Protein AF-A0A022RPT7-F1 (afdb_monomer_lite)

Secondary structure (DSSP, 8-state):
---HHHHHHHHTS-HHHHHHHHHHHHHHTTT-----HHHHHHHHHHHHHHHHTT-----S-------S-TTS--TTGGGT----

pLDDT: mean 75.46, std 23.7, range [33.97, 98.5]

Radius of gyration: 16.5 Å; chains: 1; bounding box: 30×39×37 Å

Foldseek 3Di:
DDDLCVVCVVVVHHSVVSVVVVVVVCVVCVVPPDDDPVNVVVVVVVVVVVVVVPDDPDDPPPPPPPPDDVPDPDPVVVVVPDPD

Organism: Erythranthe guttata (NCBI:txid4155)

Structure (mmCIF, N/CA/C/O backbone):
data_AF-A0A022RPT7-F1
#
_entry.id   AF-A0A022RPT7-F1
#
loop_
_atom_site.group_PDB
_atom_site.id
_atom_site.type_symbol
_atom_site.label_atom_id
_atom_site.label_alt_id
_atom_site.label_comp_id
_atom_site.label_asym_id
_atom_site.label_entity_id
_atom_site.label_seq_id
_atom_site.pdbx_PDB_ins_code
_atom_site.Cartn_x
_atom_site.Cartn_y
_atom_site.Cartn_z
_atom_site.occupancy
_atom_site.B_iso_or_equiv
_atom_site.auth_seq_id
_atom_site.auth_comp_id
_atom_site.auth_asym_id
_atom_site.auth_atom_id
_atom_site.pdbx_PDB_model_num
ATOM 1 N N . PHE A 1 1 ? -0.613 5.645 -13.214 1.00 85.50 1 PHE A N 1
ATOM 2 C CA . PHE A 1 1 ? -0.306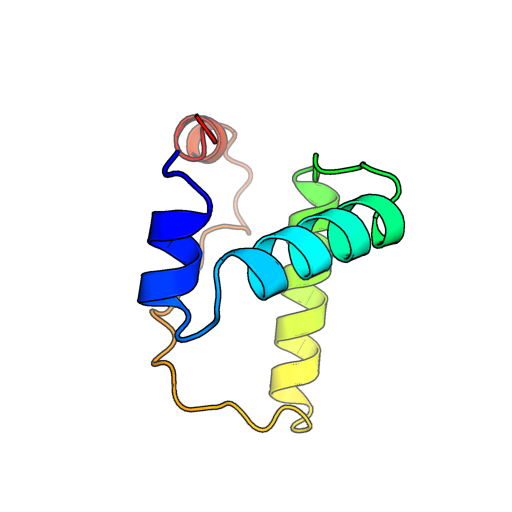 4.348 -12.579 1.00 85.50 1 PHE A CA 1
ATOM 3 C C . PHE A 1 1 ? 0.568 3.513 -13.496 1.00 85.50 1 PHE A C 1
ATOM 5 O O . PHE A 1 1 ? 0.450 3.666 -14.708 1.00 85.50 1 PHE A O 1
ATOM 12 N N . PHE A 1 2 ? 1.440 2.682 -12.925 1.00 96.62 2 PHE A N 1
ATOM 13 C CA . PHE A 1 2 ? 2.193 1.663 -13.663 1.00 96.62 2 PHE A CA 1
ATOM 14 C C . PHE A 1 2 ? 1.514 0.299 -13.503 1.00 96.62 2 PHE A C 1
ATOM 16 O O . PHE A 1 2 ? 0.626 0.152 -12.666 1.00 96.62 2 PHE A O 1
ATOM 23 N N . ASP A 1 3 ? 1.895 -0.681 -14.316 1.00 96.62 3 ASP A N 1
ATOM 24 C CA . ASP A 1 3 ? 1.383 -2.041 -14.176 1.00 96.62 3 ASP A CA 1
ATOM 25 C C . ASP A 1 3 ? 2.084 -2.808 -13.040 1.00 96.62 3 ASP A C 1
ATOM 27 O O . ASP A 1 3 ? 3.123 -2.408 -12.500 1.00 96.62 3 ASP A O 1
ATOM 31 N N . ASN A 1 4 ? 1.522 -3.961 -12.685 1.00 97.06 4 ASN A N 1
ATOM 32 C CA . ASN A 1 4 ? 2.099 -4.827 -11.661 1.00 97.06 4 ASN A CA 1
ATOM 33 C C . ASN A 1 4 ? 3.451 -5.414 -12.081 1.00 97.06 4 ASN A C 1
ATOM 35 O O . ASN A 1 4 ? 4.266 -5.741 -11.224 1.00 97.06 4 ASN A O 1
ATOM 39 N N . ALA A 1 5 ? 3.742 -5.530 -13.378 1.00 98.00 5 ALA A N 1
ATOM 40 C CA . ALA A 1 5 ? 5.052 -5.994 -13.827 1.00 98.00 5 ALA A CA 1
ATOM 41 C C . ALA A 1 5 ? 6.156 -4.988 -13.458 1.00 98.00 5 ALA A C 1
ATOM 43 O O . ALA A 1 5 ? 7.224 -5.380 -12.978 1.00 98.00 5 ALA A O 1
ATOM 44 N N . PHE A 1 6 ? 5.882 -3.693 -13.609 1.00 98.12 6 PHE A N 1
ATOM 45 C CA . PHE A 1 6 ? 6.756 -2.611 -13.182 1.00 98.12 6 PHE A CA 1
ATOM 46 C C . PHE A 1 6 ? 6.956 -2.614 -11.664 1.00 98.12 6 PHE A C 1
ATOM 48 O O . PHE A 1 6 ? 8.100 -2.622 -11.202 1.00 98.12 6 PHE A O 1
ATOM 55 N N . TYR A 1 7 ? 5.869 -2.646 -10.887 1.00 97.88 7 TYR A N 1
ATOM 56 C CA . TYR A 1 7 ? 5.957 -2.627 -9.424 1.00 97.88 7 TYR A CA 1
ATOM 57 C C . TYR A 1 7 ? 6.651 -3.871 -8.865 1.00 97.88 7 TYR A C 1
ATOM 59 O O . TYR A 1 7 ? 7.445 -3.753 -7.935 1.00 97.88 7 TYR A O 1
ATOM 67 N N . ALA A 1 8 ? 6.429 -5.042 -9.468 1.00 98.19 8 ALA A N 1
ATOM 68 C CA . ALA A 1 8 ? 7.089 -6.281 -9.068 1.00 98.19 8 ALA A CA 1
ATOM 69 C C . ALA A 1 8 ? 8.605 -6.196 -9.289 1.00 98.19 8 ALA A C 1
ATOM 71 O O . ALA A 1 8 ? 9.382 -6.529 -8.395 1.00 98.19 8 ALA A O 1
ATOM 72 N N . ARG A 1 9 ? 9.028 -5.645 -10.436 1.00 98.06 9 ARG A N 1
ATOM 73 C CA . ARG A 1 9 ? 10.447 -5.421 -10.741 1.00 98.06 9 ARG A CA 1
ATOM 74 C C . ARG A 1 9 ? 11.114 -4.466 -9.748 1.00 98.06 9 ARG A C 1
ATOM 76 O O . ARG A 1 9 ? 12.224 -4.748 -9.316 1.00 98.06 9 ARG A O 1
ATOM 83 N N . VAL A 1 10 ? 10.461 -3.358 -9.388 1.00 97.94 10 VAL A N 1
ATOM 84 C CA . VAL A 1 10 ? 10.999 -2.402 -8.397 1.00 97.94 10 VAL A CA 1
ATOM 85 C C . VAL A 1 10 ? 11.018 -3.006 -6.989 1.00 97.94 10 VAL A C 1
ATOM 87 O O . VAL A 1 10 ? 11.969 -2.790 -6.245 1.00 97.94 10 VAL A O 1
ATOM 90 N N . GLY A 1 11 ? 9.990 -3.779 -6.633 1.00 95.50 11 GLY A N 1
ATOM 91 C CA . GLY A 1 11 ? 9.850 -4.421 -5.325 1.00 95.50 11 GLY A CA 1
ATOM 92 C C . GLY A 1 11 ? 10.675 -5.698 -5.132 1.00 95.50 11 GLY A C 1
ATOM 93 O O . GLY A 1 11 ? 10.656 -6.248 -4.037 1.00 95.50 11 GLY A O 1
ATOM 94 N N . GLY A 1 12 ? 11.378 -6.182 -6.163 1.00 97.44 12 GLY A N 1
ATOM 95 C CA . GLY A 1 12 ? 12.205 -7.390 -6.078 1.00 97.44 12 GLY A CA 1
ATOM 96 C C . GLY A 1 12 ? 11.412 -8.696 -5.947 1.00 97.44 12 GLY A C 1
ATOM 97 O O . GLY A 1 12 ? 11.936 -9.672 -5.418 1.00 97.44 12 GLY A O 1
ATOM 98 N N . VAL A 1 13 ? 10.164 -8.724 -6.423 1.00 97.75 13 VAL A N 1
ATOM 99 C CA . VAL A 1 13 ? 9.273 -9.898 -6.376 1.00 97.75 13 VAL A CA 1
ATOM 100 C C . VAL A 1 13 ? 8.816 -10.294 -7.777 1.00 97.75 13 VAL A C 1
ATOM 102 O O . VAL A 1 13 ? 8.916 -9.520 -8.731 1.00 97.75 13 VAL A O 1
ATOM 105 N N . SER A 1 14 ? 8.290 -11.509 -7.932 1.00 98.38 14 SER A N 1
ATOM 106 C CA . SER A 1 14 ? 7.700 -11.915 -9.213 1.00 98.38 14 SER A CA 1
ATOM 107 C C . SER A 1 14 ? 6.352 -11.222 -9.450 1.00 98.38 14 SER A C 1
ATOM 109 O O . SER A 1 14 ? 5.602 -10.953 -8.512 1.00 98.38 14 SER A O 1
ATOM 111 N N . THR A 1 15 ? 5.979 -10.982 -10.710 1.00 98.50 15 THR A N 1
ATOM 112 C CA . THR A 1 15 ? 4.659 -10.409 -11.039 1.00 98.50 15 THR A CA 1
ATOM 113 C C . THR A 1 15 ? 3.513 -11.293 -10.544 1.00 98.50 15 THR A C 1
ATOM 115 O O . THR A 1 15 ? 2.519 -10.787 -10.037 1.00 98.50 15 THR A O 1
ATOM 118 N N . THR A 1 16 ? 3.659 -12.620 -10.620 1.00 98.44 16 THR A N 1
ATOM 119 C CA . THR A 1 16 ? 2.668 -13.576 -10.100 1.00 98.44 16 THR A CA 1
ATOM 120 C C . THR A 1 16 ? 2.484 -13.449 -8.591 1.00 98.44 16 THR A C 1
ATOM 122 O O . THR A 1 16 ? 1.363 -13.542 -8.094 1.00 98.44 16 THR A O 1
ATOM 125 N N . GLU A 1 17 ? 3.574 -13.253 -7.854 1.00 98.25 17 GLU A N 1
ATOM 126 C CA . GLU A 1 17 ? 3.524 -13.009 -6.417 1.00 98.25 17 GLU A CA 1
ATOM 127 C C . GLU A 1 17 ? 2.854 -11.673 -6.110 1.00 98.25 17 GLU A C 1
ATOM 129 O O . GLU A 1 17 ? 1.918 -11.653 -5.311 1.00 98.25 17 GLU A O 1
ATOM 134 N N . LEU A 1 18 ? 3.238 -10.594 -6.802 1.00 98.38 18 LEU A N 1
ATOM 135 C CA . LEU A 1 18 ? 2.616 -9.287 -6.599 1.00 98.38 18 LEU A CA 1
ATOM 136 C C . LEU A 1 18 ? 1.112 -9.318 -6.894 1.00 98.38 18 LEU A C 1
ATOM 138 O O . LEU A 1 18 ? 0.335 -8.818 -6.090 1.00 98.38 18 LEU A O 1
ATOM 142 N N . ASN A 1 19 ? 0.683 -9.978 -7.972 1.00 98.31 19 ASN A N 1
ATOM 143 C CA . ASN A 1 19 ? -0.738 -10.139 -8.290 1.00 98.31 19 ASN A CA 1
ATOM 144 C C . ASN A 1 19 ? -1.494 -10.878 -7.170 1.00 98.31 19 ASN A C 1
ATOM 146 O O . ASN A 1 19 ? -2.609 -10.508 -6.808 1.00 98.31 19 ASN A O 1
ATOM 150 N N . LYS A 1 20 ? -0.892 -11.922 -6.580 1.00 98.38 20 LYS A N 1
ATOM 151 C CA . LYS A 1 20 ? -1.494 -12.635 -5.438 1.00 98.38 20 LYS A CA 1
ATOM 152 C C . LYS A 1 20 ? -1.567 -11.751 -4.194 1.00 98.38 20 LYS A C 1
ATOM 154 O O . LYS A 1 20 ? -2.551 -11.830 -3.459 1.00 98.38 20 LYS A O 1
ATOM 159 N N . LEU A 1 21 ? -0.533 -10.950 -3.940 1.00 98.00 21 LEU A N 1
ATOM 160 C CA . LEU A 1 21 ? -0.496 -10.013 -2.819 1.00 98.00 21 LEU A CA 1
ATOM 161 C C . LEU A 1 21 ? -1.531 -8.899 -2.984 1.00 98.00 21 LEU A C 1
ATOM 163 O O . LEU A 1 21 ? -2.219 -8.590 -2.017 1.00 98.00 21 LEU A O 1
ATOM 167 N N . GLU A 1 22 ? -1.694 -8.364 -4.194 1.00 97.25 22 GLU A N 1
ATOM 168 C CA . GLU A 1 22 ? -2.703 -7.352 -4.511 1.00 97.25 22 GLU A CA 1
ATOM 169 C C . GLU A 1 22 ? -4.104 -7.862 -4.172 1.00 97.25 22 GLU A C 1
ATOM 171 O O . GLU A 1 22 ? -4.8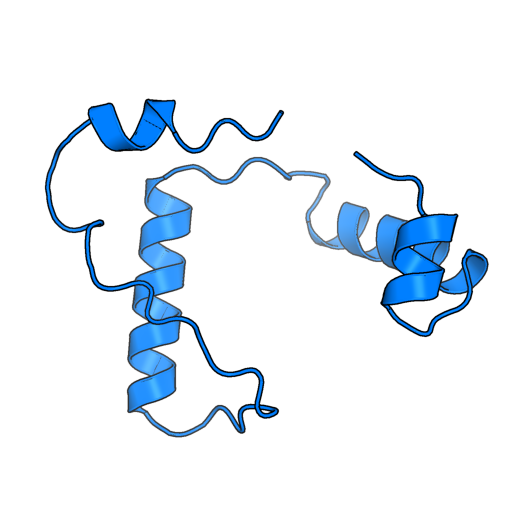11 -7.243 -3.381 1.00 97.25 22 GLU A O 1
ATOM 176 N N . ILE A 1 23 ? -4.481 -9.040 -4.674 1.00 97.50 23 ILE A N 1
ATOM 177 C CA . ILE A 1 23 ? -5.798 -9.621 -4.389 1.00 97.50 23 ILE A CA 1
ATOM 178 C C . ILE A 1 23 ? -5.991 -9.854 -2.884 1.00 97.50 23 ILE A C 1
ATOM 180 O O . ILE A 1 23 ? -7.023 -9.474 -2.331 1.00 97.50 23 ILE A O 1
ATOM 184 N N . LYS A 1 24 ? -4.993 -10.424 -2.194 1.00 98.12 24 LYS A N 1
ATOM 185 C CA . LYS A 1 24 ? -5.057 -10.628 -0.736 1.00 98.12 24 LYS A CA 1
ATOM 186 C C . LYS A 1 2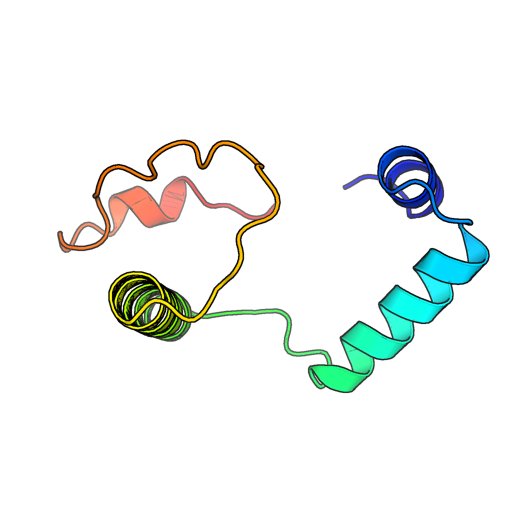4 ? -5.240 -9.316 0.026 1.00 98.12 24 LYS A C 1
ATOM 188 O O . LYS A 1 24 ? -6.034 -9.270 0.961 1.00 98.12 24 LYS A O 1
ATOM 193 N N . PHE A 1 25 ? -4.521 -8.267 -0.367 1.00 97.00 25 PHE A N 1
ATOM 194 C CA . PHE A 1 25 ? -4.633 -6.947 0.241 1.00 97.00 25 PHE A CA 1
ATOM 195 C C . PHE A 1 25 ? -6.026 -6.350 0.028 1.00 97.00 25 PHE A C 1
ATOM 197 O O . PHE A 1 25 ? -6.648 -5.926 0.998 1.00 97.00 25 PHE A O 1
ATOM 204 N N . LEU A 1 26 ? -6.539 -6.374 -1.208 1.00 97.38 26 LEU A N 1
ATOM 205 C CA . LEU A 1 26 ? -7.853 -5.823 -1.545 1.00 97.38 26 LEU A CA 1
ATOM 206 C C . LEU A 1 26 ? -8.980 -6.492 -0.750 1.00 97.38 26 LEU A C 1
ATOM 208 O O . LEU A 1 26 ? -9.838 -5.792 -0.214 1.00 97.38 26 LEU A O 1
ATOM 212 N N . PHE A 1 27 ? -8.941 -7.819 -0.603 1.00 97.50 27 PHE A N 1
ATOM 213 C CA . PHE A 1 27 ? -9.873 -8.534 0.272 1.00 97.50 27 PHE A CA 1
ATOM 214 C C . PHE A 1 27 ? -9.661 -8.203 1.752 1.00 97.50 27 PHE A C 1
ATOM 216 O O . PHE A 1 27 ? -10.634 -8.032 2.474 1.00 97.50 27 PHE A O 1
ATOM 223 N N . GLY A 1 28 ? -8.414 -8.065 2.208 1.00 97.12 28 GLY A N 1
ATOM 224 C CA . GLY A 1 28 ? -8.109 -7.722 3.600 1.00 97.12 28 GLY A CA 1
ATOM 225 C C . GLY A 1 28 ? -8.606 -6.339 4.037 1.00 97.12 28 GLY A C 1
ATOM 226 O O . GLY A 1 28 ? -8.783 -6.109 5.230 1.00 97.12 28 GLY A O 1
ATOM 227 N N . VAL A 1 29 ? -8.840 -5.428 3.089 1.00 94.19 29 VAL A N 1
ATOM 228 C CA . VAL A 1 29 ? -9.399 -4.088 3.344 1.00 94.19 29 VAL A CA 1
ATOM 229 C C . VAL A 1 29 ? -10.845 -3.939 2.864 1.00 94.19 29 VAL A C 1
ATOM 231 O O . VAL A 1 29 ? -11.347 -2.817 2.790 1.00 94.19 29 VAL A O 1
ATOM 234 N N . ASP A 1 30 ? -11.512 -5.036 2.499 1.00 96.81 30 ASP A N 1
ATOM 235 C CA . ASP A 1 30 ? -12.874 -5.043 1.944 1.00 96.81 30 ASP A CA 1
ATOM 236 C C . ASP A 1 30 ? -13.052 -4.090 0.746 1.00 96.81 30 ASP A C 1
ATOM 238 O O . ASP A 1 30 ? -14.086 -3.439 0.594 1.00 96.81 30 ASP A O 1
ATOM 242 N N . PHE A 1 31 ? -12.017 -3.942 -0.089 1.00 94.31 31 PHE A N 1
ATOM 243 C CA . PHE A 1 31 ? -11.970 -2.986 -1.207 1.00 94.31 31 PHE A CA 1
ATOM 244 C C . PHE A 1 31 ? -12.216 -1.515 -0.800 1.00 94.31 31 PHE A C 1
ATOM 246 O O . PHE A 1 31 ? -12.470 -0.651 -1.645 1.00 94.31 31 PHE A O 1
ATOM 253 N N . ARG A 1 32 ? -12.091 -1.178 0.490 1.00 94.88 32 ARG A N 1
ATOM 254 C CA . ARG A 1 32 ? -12.250 0.186 1.016 1.00 94.88 32 ARG A CA 1
ATOM 255 C C . ARG A 1 32 ? -10.939 0.960 0.902 1.00 94.88 32 ARG A C 1
ATOM 257 O O . ARG A 1 32 ? -10.236 1.185 1.882 1.00 94.88 32 ARG A O 1
ATOM 264 N N . LEU A 1 33 ? -10.624 1.388 -0.317 1.00 93.38 33 LEU A N 1
ATOM 265 C CA . LEU A 1 33 ? -9.360 2.064 -0.646 1.00 93.38 33 LEU A CA 1
ATOM 266 C C . LEU A 1 33 ? -9.353 3.566 -0.326 1.00 93.38 33 LEU A C 1
ATOM 268 O O . LEU A 1 33 ? -8.296 4.189 -0.273 1.00 93.38 33 LEU A O 1
ATOM 272 N N . HIS A 1 34 ? -10.527 4.160 -0.110 1.00 92.94 34 HIS A N 1
ATOM 273 C CA . HIS A 1 34 ? -10.645 5.577 0.211 1.00 92.94 34 HIS A CA 1
ATOM 274 C C . HIS A 1 34 ? -10.477 5.825 1.715 1.00 92.94 34 HIS A C 1
ATOM 276 O O . HIS A 1 34 ? -11.288 5.380 2.532 1.00 92.94 34 HIS A O 1
ATOM 282 N N . VAL A 1 35 ? -9.465 6.612 2.073 1.00 90.69 35 VAL A N 1
ATOM 283 C CA . VAL A 1 35 ? -9.216 7.062 3.446 1.00 90.69 35 VAL A CA 1
ATOM 284 C C . VAL A 1 35 ? -9.574 8.540 3.546 1.00 90.69 35 VAL A C 1
ATOM 286 O O . VAL A 1 35 ? -9.021 9.367 2.828 1.00 90.69 35 VAL A O 1
ATOM 289 N N . ASN A 1 36 ? -10.488 8.895 4.451 1.00 92.44 36 ASN A N 1
ATOM 290 C CA . ASN A 1 36 ? -10.793 10.303 4.696 1.00 92.44 36 ASN A CA 1
ATOM 291 C C . ASN A 1 36 ? -9.677 10.979 5.516 1.00 92.44 36 ASN A C 1
ATOM 293 O O . ASN A 1 36 ? -8.910 10.330 6.233 1.00 92.44 36 ASN A O 1
ATOM 297 N N . VAL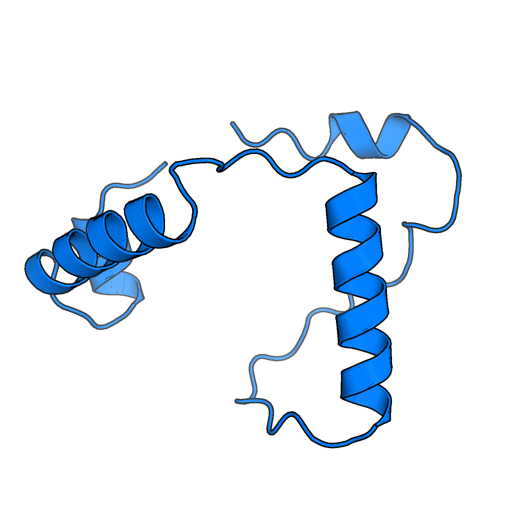 A 1 37 ? -9.631 12.310 5.450 1.00 91.50 37 VAL A N 1
ATOM 298 C CA . VAL A 1 37 ? -8.601 13.130 6.108 1.00 91.50 37 VAL A CA 1
ATOM 299 C C . VAL A 1 37 ? -8.524 12.870 7.614 1.00 91.50 37 VAL A C 1
ATOM 301 O O . VAL A 1 37 ? -7.430 12.801 8.172 1.00 91.50 37 VAL A O 1
ATOM 304 N N . GLN A 1 38 ? -9.664 12.689 8.282 1.00 93.56 38 GLN A N 1
ATOM 305 C CA . GLN A 1 38 ? -9.695 12.480 9.730 1.00 93.56 38 GLN A CA 1
ATOM 306 C C . GLN A 1 38 ? -9.102 11.124 10.120 1.00 93.56 38 GLN A C 1
ATOM 308 O O . GLN A 1 38 ? -8.305 11.035 11.054 1.00 93.56 38 GLN A O 1
ATOM 313 N N . THR A 1 39 ? -9.427 10.074 9.367 1.00 91.00 39 THR A N 1
ATOM 314 C CA . THR A 1 39 ? -8.853 8.739 9.535 1.00 91.00 39 THR A CA 1
ATOM 315 C C . THR A 1 39 ? -7.344 8.766 9.298 1.00 91.00 39 THR A C 1
ATOM 317 O O . THR A 1 39 ? -6.598 8.264 10.138 1.00 91.00 39 THR A O 1
ATOM 320 N N . PHE A 1 40 ? -6.881 9.410 8.223 1.00 91.69 40 PHE A N 1
ATOM 321 C CA . PHE A 1 40 ? -5.450 9.566 7.945 1.00 91.69 40 PHE A CA 1
ATOM 322 C C . PHE A 1 40 ? -4.716 10.277 9.096 1.00 91.69 40 PHE A C 1
ATOM 324 O O . PHE A 1 40 ? -3.747 9.742 9.639 1.00 91.69 40 PHE A O 1
ATOM 331 N N . ARG A 1 41 ? -5.228 11.433 9.549 1.00 90.81 41 ARG A N 1
ATOM 332 C CA . ARG A 1 41 ? -4.653 12.202 10.671 1.00 90.81 41 ARG A CA 1
ATOM 333 C C . ARG A 1 41 ? -4.578 11.380 11.958 1.00 90.81 41 ARG A C 1
ATOM 335 O O . ARG A 1 41 ? -3.552 11.407 12.642 1.00 90.81 41 ARG A O 1
ATOM 342 N N . LYS A 1 42 ? -5.630 10.614 12.265 1.00 91.69 42 LYS A N 1
ATOM 343 C CA . LYS A 1 42 ? -5.663 9.714 13.425 1.00 91.69 42 LYS A CA 1
ATOM 344 C C . LYS A 1 42 ? -4.535 8.680 13.362 1.00 91.69 42 LYS A C 1
ATOM 346 O O . LYS A 1 42 ? -3.803 8.536 14.339 1.00 91.69 42 LYS A O 1
ATOM 351 N N . TYR A 1 43 ? -4.354 7.996 12.231 1.00 89.19 43 TYR A N 1
ATOM 352 C CA . TYR A 1 43 ? -3.289 6.996 12.089 1.00 89.19 43 TYR A CA 1
ATOM 353 C C . TYR A 1 43 ? -1.885 7.609 12.154 1.00 89.19 43 TYR A C 1
ATOM 355 O O . TYR A 1 43 ? -1.016 7.041 12.814 1.00 89.19 43 TYR A O 1
ATOM 363 N N . CYS A 1 44 ? -1.662 8.793 11.574 1.00 86.56 44 CYS A N 1
ATOM 364 C CA . CYS A 1 44 ? -0.389 9.505 11.726 1.00 86.56 44 CYS A CA 1
ATOM 365 C C . CYS A 1 44 ? -0.065 9.814 13.195 1.00 86.56 44 CYS A C 1
ATOM 367 O O . CYS A 1 44 ? 1.078 9.649 13.618 1.00 86.56 44 CYS A O 1
ATOM 369 N N . SER A 1 45 ? -1.057 10.248 13.981 1.00 86.94 45 SER A N 1
ATOM 370 C CA . SER A 1 45 ? -0.874 10.510 15.414 1.00 86.94 45 SER A CA 1
ATOM 371 C C . SER A 1 45 ? -0.517 9.235 16.188 1.00 86.94 45 SER A C 1
ATOM 373 O O . SER A 1 45 ? 0.420 9.252 16.987 1.00 86.94 45 SER A O 1
ATOM 375 N N . LEU A 1 46 ? -1.193 8.117 15.896 1.00 88.19 46 LEU A N 1
ATOM 376 C CA . LEU A 1 46 ? -0.899 6.818 16.512 1.00 88.19 46 LEU A CA 1
ATOM 377 C C . LEU A 1 46 ? 0.520 6.332 16.188 1.00 88.19 46 LEU A C 1
ATOM 379 O O . LEU A 1 46 ? 1.237 5.912 17.093 1.00 88.19 46 LEU A O 1
ATOM 383 N N . LEU A 1 47 ? 0.948 6.442 14.926 1.00 85.25 47 LEU A N 1
ATOM 384 C CA . LEU A 1 47 ? 2.298 6.053 14.503 1.00 85.25 47 LEU A CA 1
ATOM 385 C C . LEU A 1 47 ? 3.382 6.906 15.174 1.00 85.25 47 LEU A C 1
ATOM 387 O O . LEU A 1 47 ? 4.386 6.362 15.626 1.00 85.25 47 LEU A O 1
ATOM 391 N N . LYS A 1 48 ? 3.174 8.226 15.282 1.00 83.56 48 LYS A N 1
ATOM 392 C CA . LYS A 1 48 ? 4.102 9.132 15.983 1.00 83.56 48 LYS A CA 1
ATOM 393 C C . LYS A 1 48 ? 4.227 8.782 17.464 1.00 83.56 48 LYS A C 1
ATOM 395 O O . LYS A 1 48 ? 5.336 8.737 17.982 1.00 83.56 48 LYS A O 1
ATOM 400 N N . LYS A 1 49 ? 3.104 8.493 18.129 1.00 84.06 49 LYS A N 1
ATOM 401 C CA . LYS A 1 49 ? 3.108 8.053 19.528 1.00 84.06 49 LYS A CA 1
ATOM 402 C C . LYS A 1 49 ? 3.896 6.747 19.696 1.00 84.06 49 LYS A C 1
ATOM 404 O O . LYS A 1 49 ? 4.810 6.698 20.505 1.00 84.06 49 LYS A O 1
ATOM 409 N N . GLN A 1 50 ? 3.613 5.735 18.874 1.00 79.38 50 GLN A N 1
ATOM 410 C CA . GLN A 1 50 ? 4.280 4.432 18.969 1.00 79.38 50 GLN A CA 1
ATOM 411 C C . GLN A 1 50 ? 5.783 4.494 18.648 1.00 79.38 50 GLN A C 1
ATOM 413 O O . GLN A 1 50 ? 6.564 3.734 19.218 1.00 79.38 50 GLN A O 1
ATOM 418 N N . ALA A 1 51 ? 6.196 5.385 17.741 1.00 74.50 51 ALA A N 1
ATOM 419 C CA . ALA A 1 51 ? 7.606 5.618 17.437 1.00 74.50 51 ALA A CA 1
ATOM 420 C C . ALA A 1 51 ? 8.360 6.229 18.630 1.00 74.50 51 ALA A C 1
ATOM 422 O O . ALA A 1 51 ? 9.512 5.873 18.865 1.00 74.50 51 ALA A O 1
ATOM 423 N N . ASN A 1 52 ? 7.701 7.097 19.403 1.00 69.06 52 ASN A N 1
ATOM 424 C CA . ASN A 1 52 ? 8.263 7.666 20.628 1.00 69.06 52 ASN A CA 1
ATOM 425 C C . ASN A 1 52 ? 8.329 6.632 21.768 1.00 69.06 52 ASN A C 1
ATOM 427 O O . ASN A 1 52 ? 9.215 6.721 22.612 1.00 69.06 52 ASN A O 1
ATOM 431 N N . ASP A 1 53 ? 7.441 5.631 21.748 1.00 68.19 53 ASP A N 1
ATOM 432 C CA . ASP A 1 53 ? 7.375 4.531 22.722 1.00 68.19 53 ASP A CA 1
ATOM 433 C C . ASP A 1 53 ? 8.321 3.345 22.379 1.00 68.19 53 ASP A C 1
ATOM 435 O O . ASP A 1 53 ? 8.324 2.328 23.071 1.00 68.19 53 ASP A O 1
ATOM 439 N N . GLY A 1 54 ? 9.157 3.460 21.334 1.00 59.09 54 GLY A N 1
ATOM 440 C CA . GLY A 1 54 ? 10.390 2.667 21.169 1.00 59.09 54 GLY A CA 1
ATOM 441 C C . GLY A 1 54 ? 10.299 1.248 20.579 1.00 59.09 54 GLY A C 1
ATOM 442 O O . GLY A 1 54 ? 11.300 0.542 20.606 1.00 59.09 54 GLY A O 1
ATOM 443 N N . ILE A 1 55 ? 9.161 0.803 20.027 1.00 56.72 55 ILE A N 1
ATOM 444 C CA . ILE A 1 55 ? 8.976 -0.616 19.611 1.00 56.72 55 ILE A CA 1
ATOM 445 C C . ILE A 1 55 ? 9.187 -0.873 18.101 1.00 56.72 55 ILE A C 1
ATOM 447 O O . ILE A 1 55 ? 9.230 -2.018 17.662 1.00 56.72 55 ILE A O 1
ATOM 451 N N . ILE A 1 56 ? 9.349 0.156 17.264 1.00 58.97 56 ILE A N 1
ATOM 452 C CA . ILE A 1 56 ? 9.477 -0.053 15.811 1.00 58.97 56 ILE A CA 1
ATOM 453 C C . ILE A 1 56 ? 10.956 -0.055 15.415 1.00 58.97 56 ILE A C 1
ATOM 455 O O . ILE A 1 56 ? 11.547 1.006 15.210 1.00 58.97 56 ILE A O 1
ATOM 459 N N . GLU A 1 57 ? 11.540 -1.245 15.260 1.00 52.12 57 GLU A N 1
ATOM 460 C CA . GLU A 1 57 ? 12.803 -1.418 14.536 1.00 52.12 57 GLU A CA 1
ATOM 461 C C . GLU A 1 57 ? 12.594 -0.952 13.090 1.00 52.12 57 GLU A C 1
ATOM 463 O O . GLU A 1 57 ? 11.916 -1.594 12.289 1.00 52.12 57 GLU A O 1
ATOM 468 N N . ARG A 1 58 ? 13.101 0.238 12.767 1.00 54.72 58 ARG A N 1
ATOM 469 C CA . ARG A 1 58 ? 13.008 0.820 11.427 1.00 54.72 58 ARG A CA 1
ATOM 470 C C . ARG A 1 58 ? 14.070 0.173 10.531 1.00 54.72 58 ARG A C 1
ATOM 472 O O . ARG A 1 58 ? 15.254 0.382 10.796 1.00 54.72 58 ARG A O 1
ATOM 479 N N . PRO A 1 59 ? 13.713 -0.502 9.420 1.00 46.41 59 PRO A N 1
ATOM 480 C CA . PRO A 1 59 ? 14.638 -0.625 8.304 1.00 46.41 59 PRO A CA 1
ATOM 481 C C . PRO A 1 59 ? 14.951 0.794 7.822 1.00 46.41 59 PRO A C 1
ATOM 483 O O . PRO A 1 59 ? 14.042 1.613 7.670 1.00 46.41 59 PRO A O 1
ATOM 486 N N . LEU A 1 60 ? 16.236 1.094 7.640 1.00 44.69 60 LEU A N 1
ATOM 487 C CA . LEU A 1 60 ? 16.787 2.408 7.302 1.00 44.69 60 LEU A CA 1
ATOM 488 C C . LEU A 1 60 ? 16.317 2.904 5.921 1.00 44.69 60 LEU A C 1
ATOM 490 O O . LEU A 1 60 ? 17.091 2.964 4.972 1.00 44.69 60 LEU A O 1
ATOM 494 N N . ILE A 1 61 ? 15.055 3.300 5.793 1.00 48.72 61 ILE A N 1
ATOM 495 C CA . ILE A 1 61 ? 14.639 4.253 4.769 1.00 48.72 61 ILE A CA 1
ATOM 496 C C . ILE A 1 61 ? 14.586 5.588 5.487 1.00 48.72 61 ILE A C 1
ATOM 498 O O . ILE A 1 61 ? 13.705 5.824 6.312 1.00 48.72 61 ILE A O 1
ATOM 502 N N . HIS A 1 62 ? 15.596 6.413 5.210 1.00 41.09 62 HIS A N 1
ATOM 503 C CA . HIS A 1 62 ? 15.693 7.805 5.621 1.00 41.09 62 HIS A CA 1
ATOM 504 C C . HIS A 1 62 ? 14.332 8.472 5.414 1.00 41.09 62 HIS A C 1
ATOM 506 O O . HIS A 1 62 ? 13.944 8.793 4.289 1.00 41.09 62 HIS A O 1
ATOM 512 N N . SER A 1 63 ? 13.571 8.607 6.501 1.00 41.44 63 SER A N 1
ATOM 513 C CA . SER A 1 63 ? 12.312 9.322 6.480 1.00 41.44 63 SER A CA 1
ATOM 514 C C . SER A 1 63 ? 12.664 10.747 6.104 1.00 41.44 63 SER A C 1
ATOM 516 O O . SER A 1 63 ? 13.225 11.468 6.925 1.00 41.44 63 SER A O 1
ATOM 518 N N . TYR A 1 64 ? 12.363 11.138 4.864 1.00 38.91 64 TYR A N 1
ATOM 519 C CA . TYR A 1 64 ? 12.133 12.537 4.555 1.00 38.91 64 TYR A CA 1
ATOM 520 C C . TYR A 1 64 ? 11.203 13.041 5.651 1.00 38.91 64 TYR A C 1
ATOM 522 O O . TYR A 1 64 ? 10.103 12.502 5.822 1.00 38.91 64 TYR A O 1
ATOM 530 N N . SER A 1 65 ? 11.699 13.967 6.469 1.00 37.56 65 SER A N 1
ATOM 531 C CA . SER A 1 65 ? 10.878 14.646 7.446 1.00 37.56 65 SER A CA 1
ATOM 532 C C . SER A 1 65 ? 9.664 15.175 6.699 1.00 37.56 65 SER A C 1
ATOM 534 O O . SER A 1 65 ? 9.769 16.111 5.911 1.00 37.56 65 SER A O 1
ATOM 536 N N . ILE A 1 66 ? 8.494 14.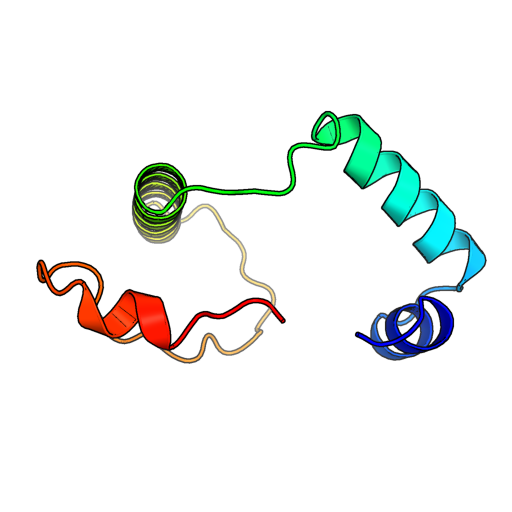582 6.937 1.00 48.12 66 ILE A N 1
ATOM 537 C CA . ILE A 1 66 ? 7.258 15.330 6.767 1.00 48.12 66 ILE A CA 1
ATOM 538 C C . ILE A 1 66 ? 7.262 16.298 7.949 1.00 48.12 66 ILE A C 1
ATOM 540 O O . ILE A 1 66 ? 6.648 16.039 8.988 1.00 48.12 66 ILE A O 1
ATOM 544 N N . GLU A 1 67 ? 8.067 17.354 7.808 1.00 43.41 67 GLU A N 1
ATOM 545 C CA . GLU A 1 67 ? 7.980 18.568 8.601 1.00 43.41 67 GLU A CA 1
ATOM 546 C C . GLU A 1 67 ? 6.549 19.080 8.393 1.00 43.41 67 GLU A C 1
ATOM 548 O O . GLU A 1 67 ? 6.164 19.595 7.347 1.00 43.41 67 GLU A O 1
ATOM 553 N N . GLU A 1 68 ? 5.714 18.722 9.359 1.00 49.75 68 GLU A N 1
ATOM 554 C CA . GLU A 1 68 ? 4.687 19.560 9.949 1.00 49.75 68 GLU A CA 1
ATOM 555 C C . GLU A 1 68 ? 3.915 20.504 9.009 1.00 49.75 68 GLU A C 1
ATOM 557 O O . GLU A 1 68 ? 4.303 21.638 8.756 1.00 49.75 68 GLU A O 1
ATOM 562 N N . SER A 1 69 ? 2.722 20.083 8.578 1.00 42.91 69 SER A N 1
ATOM 563 C CA . SER A 1 69 ? 1.653 21.032 8.204 1.00 42.91 69 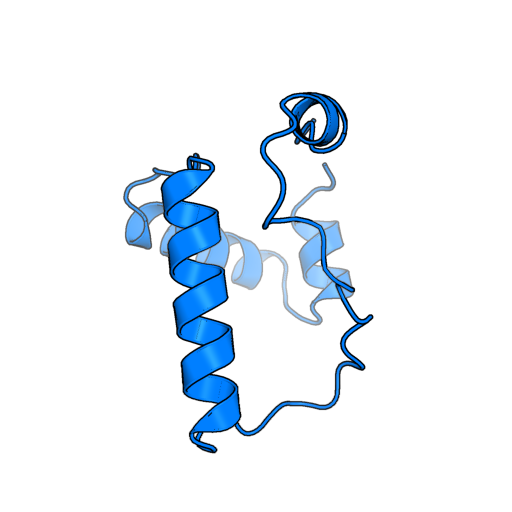SER A CA 1
ATOM 564 C C . SER A 1 69 ? 0.228 20.513 8.424 1.00 42.91 69 SER A C 1
ATOM 566 O O . SER A 1 69 ? -0.735 21.167 8.049 1.00 42.91 69 SER A O 1
ATOM 568 N N . CYS A 1 70 ? 0.030 19.366 9.080 1.00 43.12 70 CYS A N 1
ATOM 569 C CA . CYS A 1 70 ? -1.319 18.896 9.424 1.00 43.12 70 CYS A CA 1
ATOM 570 C C . CYS A 1 70 ? -1.726 19.296 10.850 1.00 43.12 70 CYS A C 1
ATOM 572 O O . CYS A 1 70 ? -2.229 18.469 11.604 1.00 43.12 70 CYS A O 1
ATOM 574 N N . THR A 1 71 ? -1.502 20.553 11.228 1.00 45.22 71 THR A N 1
ATOM 575 C CA . THR A 1 71 ? -2.102 21.166 12.430 1.00 45.22 71 THR A CA 1
ATOM 576 C C . THR A 1 71 ? -2.735 22.526 12.152 1.00 45.22 71 THR A C 1
ATOM 578 O O . THR A 1 71 ? -3.194 23.180 13.083 1.00 45.22 71 THR A O 1
ATOM 581 N N . LYS A 1 72 ? -2.836 22.951 10.887 1.00 39.50 72 LYS A N 1
ATOM 582 C CA . LYS A 1 72 ? -3.527 24.193 10.534 1.00 39.50 72 LYS A CA 1
ATOM 583 C C . LYS A 1 72 ? -4.706 23.889 9.620 1.00 39.50 72 LYS A C 1
ATOM 585 O O . LYS A 1 72 ? -4.610 23.087 8.691 1.00 39.50 72 LYS A O 1
ATOM 590 N N . ASN A 1 73 ? -5.852 24.435 10.014 1.00 51.44 73 ASN A N 1
ATOM 591 C CA . ASN A 1 73 ? -7.116 24.381 9.298 1.00 51.44 73 ASN A CA 1
ATOM 592 C C . ASN A 1 73 ? -6.968 25.137 7.981 1.00 51.44 73 ASN A C 1
ATOM 594 O O . ASN A 1 73 ? -7.339 26.296 7.925 1.00 51.44 73 ASN A O 1
ATOM 598 N N . ASP A 1 74 ? -6.427 24.502 6.948 1.00 44.31 74 ASP A N 1
ATOM 599 C CA . ASP A 1 74 ? -6.392 25.101 5.621 1.00 44.31 74 ASP A CA 1
ATOM 600 C C . ASP A 1 74 ? -6.799 24.055 4.583 1.00 44.31 74 ASP A C 1
ATOM 602 O O . ASP A 1 74 ? -6.049 23.131 4.251 1.00 44.31 74 ASP A O 1
ATOM 606 N N . ASP A 1 75 ? -8.005 24.233 4.044 1.00 53.97 75 ASP A N 1
ATOM 607 C CA . ASP A 1 75 ? -8.569 23.473 2.924 1.00 53.97 75 ASP A CA 1
ATOM 608 C C . ASP A 1 75 ? -7.711 23.565 1.639 1.00 53.97 75 ASP A C 1
ATOM 610 O O . ASP A 1 75 ? -7.966 22.861 0.663 1.00 53.97 75 ASP A O 1
ATOM 614 N N . SER A 1 76 ? -6.647 24.382 1.626 1.00 46.75 76 SER A N 1
ATOM 615 C CA . SER A 1 76 ? -5.754 24.567 0.473 1.00 46.75 76 SER A CA 1
ATOM 616 C C . SER A 1 76 ? -4.738 23.429 0.276 1.00 46.75 76 SER A C 1
ATOM 618 O O . SER A 1 76 ? -4.331 23.154 -0.856 1.00 46.75 76 SER A O 1
ATOM 620 N N . VAL A 1 77 ? -4.371 22.688 1.331 1.00 48.16 77 VAL A N 1
ATOM 621 C CA . VAL A 1 77 ? -3.456 21.528 1.204 1.00 48.16 77 VAL A CA 1
ATOM 622 C C . VAL A 1 77 ? -4.154 20.356 0.497 1.00 48.16 77 VAL A C 1
ATOM 624 O O . VAL A 1 77 ? -3.512 19.529 -0.158 1.00 48.16 77 VAL A O 1
ATOM 627 N N . LEU A 1 78 ? -5.489 20.321 0.563 1.00 48.34 78 LEU A N 1
ATOM 628 C CA . LEU A 1 78 ? -6.331 19.274 -0.010 1.00 48.34 78 LEU A CA 1
ATOM 629 C C . LEU A 1 78 ? -6.318 19.271 -1.549 1.00 48.34 78 LEU A C 1
ATOM 631 O O . LEU A 1 78 ? -6.474 18.215 -2.157 1.00 48.34 78 LEU A O 1
ATOM 635 N N . SER A 1 79 ? -6.060 20.418 -2.189 1.00 40.22 79 SER A N 1
ATOM 636 C CA . SER A 1 79 ? -5.920 20.502 -3.652 1.00 40.22 79 SER A CA 1
ATOM 637 C C . SER A 1 79 ? -4.612 19.914 -4.199 1.00 40.22 79 SER A C 1
ATOM 639 O O . SER A 1 79 ? -4.529 19.653 -5.399 1.00 40.22 79 SER A O 1
ATOM 641 N N . SER A 1 80 ? -3.606 19.682 -3.346 1.00 45.47 80 SER A N 1
ATOM 642 C CA . SER A 1 80 ? -2.289 19.178 -3.768 1.00 45.47 80 SER A CA 1
ATOM 643 C C . SER A 1 80 ? -2.208 17.646 -3.770 1.00 45.47 80 SER A C 1
ATOM 645 O O . SER A 1 80 ? -1.601 17.050 -4.659 1.00 45.47 80 SER A O 1
ATOM 647 N N . PHE A 1 81 ? -2.902 16.973 -2.847 1.00 39.44 81 PHE A N 1
ATOM 648 C CA . PHE A 1 81 ? -2.985 15.509 -2.821 1.00 39.44 81 PHE A CA 1
ATOM 649 C C . PHE A 1 81 ? -4.159 15.004 -3.657 1.00 39.44 81 PHE A C 1
ATOM 651 O O . PHE A 1 81 ? -5.105 14.391 -3.165 1.00 39.44 81 PHE A O 1
ATOM 658 N N . ARG A 1 82 ? -4.085 15.251 -4.965 1.00 37.31 82 ARG A N 1
ATOM 659 C CA . ARG A 1 82 ? -4.933 14.563 -5.935 1.00 37.31 82 ARG A CA 1
ATOM 660 C C . ARG A 1 82 ? -4.269 13.221 -6.241 1.00 37.31 82 ARG A C 1
ATOM 662 O O . ARG A 1 82 ? -3.315 13.170 -7.013 1.00 37.31 82 ARG A O 1
ATOM 669 N N . PHE A 1 83 ? -4.753 12.139 -5.631 1.00 33.97 83 PHE A N 1
ATOM 670 C CA . PHE A 1 83 ? -4.483 10.798 -6.154 1.00 33.97 83 PHE A CA 1
ATOM 671 C C . PHE A 1 83 ? -5.157 10.722 -7.525 1.00 33.97 83 PHE A C 1
ATOM 673 O O . PHE A 1 83 ? -6.377 10.589 -7.623 1.00 33.97 83 PHE A O 1
ATOM 680 N N . ARG A 1 84 ? -4.363 10.957 -8.568 1.00 39.09 84 ARG A N 1
ATOM 681 C CA . ARG A 1 84 ? -4.758 10.774 -9.958 1.00 39.09 84 ARG A CA 1
ATOM 682 C C . ARG A 1 84 ? -4.494 9.343 -10.371 1.00 39.09 84 ARG A C 1
ATOM 684 O O . ARG A 1 84 ? -3.410 8.838 -10.004 1.00 39.09 84 ARG A O 1
#

InterPro domains:
  IPR013922 Cyclin PHO80-like [PF08613] (2-33)
  IPR013922 Cyclin PHO80-like [PTHR15615] (1-70)

Sequence (84 aa):
FFDNAFYARVGGVSTTELNKLEIKFLFGVDFRLHVNVQTFRKYCSLLKKQANDGIIERPLIHSYSIEESCTKNDDSVLSSFRFR